Protein AF-A0ABD5XK08-F1 (afdb_monomer)

Sequence (118 aa):
MTTHPEVDWSAVFAALASSRRRAVLRRLRATAHGSLSVADLAADAADPAASTLEFDHVHLPKLVDAGLIVADDDGGTVTTTPVAEALPDPLLAPEEHGAPSPAAPTERAGGVADTDDD

Solvent-accessible surface area (backbone atoms only — not comparable to full-atom values): 7281 Å² total; per-residue (Å²): 135,84,78,71,80,75,77,54,61,67,46,37,52,62,37,48,72,33,68,69,48,18,48,52,55,48,52,30,72,71,31,97,79,36,51,45,38,43,63,67,75,13,62,85,45,99,49,37,71,64,39,36,54,41,37,68,71,60,45,46,52,44,32,42,76,33,50,32,34,47,65,46,98,84,60,50,39,38,30,66,28,75,60,44,69,69,51,61,65,82,71,43,50,76,85,73,88,75,69,76,73,78,73,71,82,77,78,78,76,86,80,88,84,82,84,88,89,139

Organism: NCBI:txid3031998

pLDDT: mean 81.67, std 17.62, range [37.09, 96.31]

Nearest PDB structures (foldseek):
  5cvv-assembly1_B  TM=6.962E-01  e=1.992E-01  Clarkia breweri
  6nei-assembly1_A  TM=4.918E-01  e=4.717E-01  Thalictrum flavum subsp. glaucum
  2voo-assembly2_B  TM=5.307E-01  e=1.117E+00  Homo sapiens
  2von-assembly1_A  TM=5.234E-01  e=1.344E+00  Homo sapiens
  7tve-assembly1_G  TM=5.092E-01  e=3.829E+00  Saccharomyces cerevisiae W303

Structure (mmCIF, N/CA/C/O backbone):
data_AF-A0ABD5XK08-F1
#
_entry.id   AF-A0ABD5XK08-F1
#
loop_
_atom_site.group_PDB
_atom_site.id
_atom_site.type_symbol
_atom_site.label_atom_id
_atom_site.label_alt_id
_atom_site.label_comp_id
_atom_site.label_asym_id
_atom_site.label_entity_id
_atom_site.label_seq_id
_atom_site.pdbx_PDB_ins_code
_atom_site.Cartn_x
_atom_site.Cartn_y
_atom_site.Cartn_z
_atom_site.occupancy
_atom_site.B_iso_or_equiv
_atom_site.auth_seq_id
_atom_site.auth_comp_id
_atom_site.auth_asym_id
_atom_site.auth_atom_id
_atom_site.pdbx_PDB_model_num
ATOM 1 N N . MET A 1 1 ? -24.924 4.077 19.271 1.00 37.09 1 MET A N 1
ATOM 2 C CA . MET A 1 1 ? -24.346 2.720 19.273 1.00 37.09 1 MET A CA 1
ATOM 3 C C . MET A 1 1 ? -23.377 2.674 18.108 1.00 37.09 1 MET A C 1
ATOM 5 O O . MET A 1 1 ? -23.800 2.470 16.981 1.00 37.09 1 MET A O 1
ATOM 9 N N . THR A 1 2 ? -22.125 3.059 18.346 1.00 42.66 2 THR A N 1
ATOM 10 C CA . THR A 1 2 ? -21.114 3.177 17.290 1.00 42.66 2 THR A CA 1
ATOM 11 C C . THR A 1 2 ? -20.598 1.772 17.014 1.00 42.66 2 THR A C 1
ATOM 13 O O . THR A 1 2 ? -19.813 1.235 17.789 1.00 42.66 2 THR A O 1
ATOM 16 N N . THR A 1 3 ? -21.112 1.124 15.973 1.00 45.03 3 THR A N 1
ATOM 17 C CA . THR A 1 3 ? -20.505 -0.094 15.436 1.00 45.03 3 THR A CA 1
ATOM 18 C C . THR A 1 3 ? -19.161 0.317 14.855 1.00 45.03 3 THR A C 1
ATOM 20 O O . THR A 1 3 ? -19.097 0.857 13.753 1.00 45.03 3 THR A O 1
ATOM 23 N N . HIS A 1 4 ? -18.095 0.160 15.636 1.00 51.22 4 HIS A N 1
ATOM 24 C CA . HIS A 1 4 ? -16.752 0.200 15.081 1.00 51.22 4 HIS A CA 1
ATOM 25 C C . HIS A 1 4 ? -16.687 -0.932 14.052 1.00 51.22 4 HIS A C 1
ATOM 27 O O . HIS A 1 4 ? -17.032 -2.057 14.420 1.00 51.22 4 HIS A O 1
ATOM 33 N N . PRO A 1 5 ? -16.347 -0.666 12.780 1.00 60.84 5 PRO A N 1
ATOM 34 C CA . PRO A 1 5 ? -16.092 -1.754 11.851 1.00 60.84 5 PRO A CA 1
ATOM 35 C C . PRO A 1 5 ? -14.985 -2.607 12.473 1.00 60.84 5 PRO A C 1
ATOM 37 O O . PRO A 1 5 ? -13.889 -2.105 12.734 1.00 60.84 5 PRO A O 1
ATOM 40 N N . GLU A 1 6 ? -15.297 -3.858 12.814 1.00 77.75 6 GLU A N 1
ATOM 41 C CA . GLU A 1 6 ? -14.269 -4.791 13.257 1.00 77.75 6 GLU A CA 1
ATOM 42 C C . GLU A 1 6 ? -13.285 -4.950 12.102 1.00 77.75 6 GLU A C 1
ATOM 44 O O . GLU A 1 6 ? -13.668 -5.266 10.976 1.00 77.75 6 GLU A O 1
ATOM 49 N N . VAL A 1 7 ? -12.017 -4.653 12.375 1.00 86.25 7 VAL A N 1
ATOM 50 C CA . VAL A 1 7 ? -10.939 -4.840 11.408 1.00 86.25 7 VAL A CA 1
ATOM 51 C C . VAL A 1 7 ? -10.885 -6.323 11.050 1.00 86.25 7 VAL A C 1
ATOM 53 O O . VAL A 1 7 ? -10.703 -7.166 11.931 1.00 86.25 7 VAL A O 1
ATOM 56 N N . ASP A 1 8 ? -11.012 -6.646 9.763 1.00 91.50 8 ASP A N 1
ATOM 57 C CA . ASP A 1 8 ? -10.799 -8.008 9.278 1.00 91.50 8 ASP A CA 1
ATOM 58 C C . ASP A 1 8 ? -9.297 -8.320 9.270 1.00 91.50 8 ASP A C 1
ATOM 60 O O . ASP A 1 8 ? -8.577 -8.117 8.288 1.00 91.50 8 ASP A O 1
ATOM 64 N N . TRP A 1 9 ? -8.809 -8.832 10.398 1.00 92.56 9 TRP A N 1
ATOM 65 C CA . TRP A 1 9 ? -7.408 -9.209 10.556 1.00 92.56 9 TRP A CA 1
ATOM 66 C C . TRP A 1 9 ? -6.966 -10.306 9.585 1.00 92.56 9 TRP A C 1
ATOM 68 O O . TRP A 1 9 ? -5.790 -10.348 9.226 1.00 92.56 9 TRP A O 1
ATOM 78 N N . SER A 1 10 ? -7.874 -11.166 9.115 1.00 93.94 10 SER A N 1
ATOM 79 C CA . SER A 1 10 ? -7.520 -12.197 8.133 1.00 93.94 10 SER A CA 1
ATOM 80 C C . SER A 1 10 ? -7.194 -11.560 6.785 1.00 93.94 10 SER A C 1
ATOM 82 O O . SER A 1 10 ? -6.176 -11.898 6.175 1.00 93.94 10 SER A O 1
ATOM 84 N N . ALA A 1 11 ? -8.000 -10.585 6.355 1.00 94.44 11 ALA A N 1
ATOM 85 C CA . ALA A 1 11 ? -7.718 -9.788 5.166 1.00 94.44 11 ALA A CA 1
ATOM 86 C C . ALA A 1 11 ? -6.416 -8.983 5.315 1.00 94.44 11 ALA A C 1
ATOM 88 O O . ALA A 1 11 ? -5.592 -8.977 4.397 1.00 94.44 11 ALA A O 1
ATOM 89 N N . VAL A 1 12 ? -6.177 -8.379 6.487 1.00 95.94 12 VAL A N 1
ATOM 90 C CA . VAL A 1 12 ? -4.927 -7.657 6.787 1.00 95.94 12 VAL A CA 1
ATOM 91 C C . VAL A 1 12 ? -3.712 -8.577 6.660 1.00 95.94 12 VAL A C 1
ATOM 93 O O . VAL A 1 12 ? -2.788 -8.264 5.910 1.00 95.94 12 VAL A O 1
ATOM 96 N N . PHE A 1 13 ? -3.696 -9.736 7.323 1.00 95.12 13 PHE A N 1
ATOM 97 C CA . PHE A 1 13 ? -2.558 -10.656 7.234 1.00 95.12 13 PHE A CA 1
ATOM 98 C C . PHE A 1 13 ? -2.362 -11.211 5.816 1.00 95.12 13 PHE A C 1
ATOM 100 O O . PHE A 1 13 ? -1.227 -11.292 5.343 1.00 95.12 13 PHE A O 1
ATOM 107 N N . ALA A 1 14 ? -3.443 -11.516 5.090 1.00 95.25 14 ALA A N 1
ATOM 108 C CA . ALA A 1 14 ? -3.360 -11.924 3.686 1.00 95.25 14 ALA A CA 1
ATOM 109 C C . ALA A 1 14 ? -2.770 -10.817 2.790 1.00 95.25 14 ALA A C 1
ATOM 111 O O . ALA A 1 14 ? -1.980 -11.086 1.874 1.00 95.25 14 ALA A O 1
ATOM 112 N N . ALA A 1 15 ? -3.104 -9.553 3.060 1.00 96.31 15 ALA A N 1
ATOM 113 C CA . ALA A 1 15 ? -2.505 -8.419 2.375 1.00 96.31 15 ALA A CA 1
ATOM 114 C C . ALA A 1 15 ? -1.002 -8.308 2.693 1.00 96.31 15 ALA A C 1
ATOM 116 O O . ALA A 1 15 ? -0.188 -8.230 1.766 1.00 96.31 15 ALA A O 1
ATOM 117 N N . LEU A 1 16 ? -0.617 -8.394 3.968 1.00 95.94 16 LEU A N 1
ATOM 118 C CA . LEU A 1 16 ? 0.774 -8.274 4.424 1.00 95.94 16 LEU A CA 1
ATOM 119 C C . LEU A 1 16 ? 1.683 -9.433 3.980 1.00 95.94 16 LEU A C 1
ATOM 121 O O . LEU A 1 16 ? 2.888 -9.237 3.826 1.00 95.94 16 LEU A O 1
ATOM 125 N N . ALA A 1 17 ? 1.125 -10.604 3.666 1.00 95.12 17 ALA A N 1
ATOM 126 C CA . ALA A 1 17 ? 1.884 -11.737 3.131 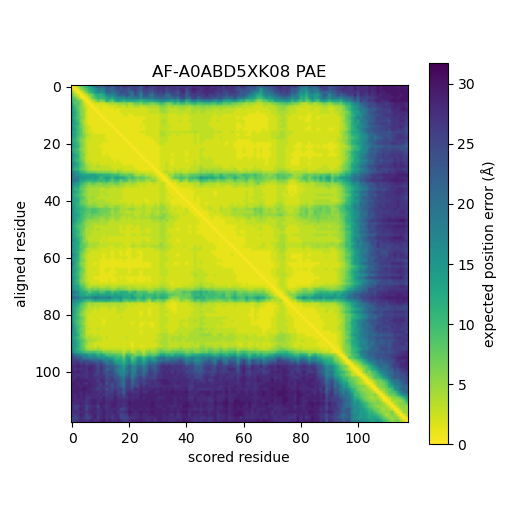1.00 95.12 17 ALA A CA 1
ATOM 127 C C . ALA A 1 17 ? 2.599 -11.438 1.792 1.00 95.12 17 ALA A C 1
ATOM 129 O O . ALA A 1 17 ? 3.526 -12.147 1.409 1.00 95.12 17 ALA A O 1
ATOM 130 N N . SER A 1 18 ? 2.213 -10.379 1.067 1.00 95.25 18 SER A N 1
ATOM 131 C CA . SER A 1 18 ? 2.930 -9.940 -0.136 1.00 95.25 18 SER A CA 1
ATOM 132 C C . SER A 1 18 ? 3.985 -8.890 0.196 1.00 95.25 18 SER A C 1
ATOM 134 O O . SER A 1 18 ? 3.671 -7.782 0.634 1.00 95.25 18 SER A O 1
ATOM 136 N N . SER A 1 19 ? 5.244 -9.191 -0.125 1.00 92.88 19 SER A N 1
ATOM 137 C CA . SER A 1 19 ? 6.361 -8.245 0.004 1.00 92.88 19 SER A CA 1
ATOM 138 C C . SER A 1 19 ? 6.146 -6.965 -0.808 1.00 92.88 19 SER A C 1
ATOM 140 O O . SER A 1 19 ? 6.517 -5.882 -0.359 1.00 92.88 19 SER A O 1
ATOM 142 N N . ARG A 1 20 ? 5.488 -7.062 -1.973 1.00 93.19 20 ARG A N 1
ATOM 143 C CA . ARG A 1 20 ? 5.161 -5.904 -2.820 1.00 93.19 20 ARG A CA 1
ATOM 144 C C . ARG A 1 20 ? 4.130 -4.993 -2.152 1.00 93.19 20 ARG A C 1
ATOM 146 O O . ARG A 1 20 ? 4.330 -3.785 -2.117 1.00 93.19 20 ARG A O 1
ATOM 153 N N . ARG A 1 21 ? 3.095 -5.557 -1.516 1.00 95.75 21 ARG A N 1
ATOM 154 C CA . ARG A 1 21 ? 2.102 -4.782 -0.746 1.00 95.75 21 ARG A CA 1
ATOM 155 C C . ARG A 1 21 ? 2.697 -4.150 0.518 1.00 95.75 21 ARG A C 1
ATOM 157 O O . ARG A 1 21 ? 2.437 -2.980 0.784 1.00 95.75 21 ARG A O 1
ATOM 164 N N . ARG A 1 22 ? 3.568 -4.859 1.247 1.00 96.06 22 ARG A N 1
ATOM 165 C CA . ARG A 1 22 ? 4.333 -4.265 2.363 1.00 96.06 22 ARG A CA 1
ATOM 166 C C . ARG A 1 22 ? 5.226 -3.113 1.910 1.00 96.06 22 ARG A C 1
ATOM 168 O O . ARG A 1 22 ? 5.308 -2.101 2.598 1.00 96.06 22 ARG A O 1
ATOM 175 N N . ALA A 1 23 ? 5.878 -3.237 0.751 1.00 93.19 23 ALA A N 1
ATOM 176 C CA . ALA A 1 23 ? 6.701 -2.166 0.194 1.00 93.19 23 ALA A CA 1
ATOM 177 C C . ALA A 1 23 ? 5.883 -0.900 -0.116 1.00 93.19 23 ALA A C 1
ATOM 179 O O . ALA A 1 23 ? 6.340 0.193 0.211 1.00 93.19 23 ALA A O 1
ATOM 180 N N . VAL A 1 24 ? 4.667 -1.046 -0.656 1.00 93.81 24 VAL A N 1
ATOM 181 C CA . VAL A 1 24 ? 3.735 0.080 -0.859 1.00 93.81 24 VAL A CA 1
ATOM 182 C C . VAL A 1 24 ? 3.411 0.770 0.467 1.00 93.81 24 VAL A C 1
ATOM 184 O O . VAL A 1 24 ? 3.595 1.979 0.580 1.00 93.81 24 VAL A O 1
ATOM 187 N N . LEU A 1 25 ? 3.007 0.010 1.493 1.00 94.94 25 LEU A N 1
ATOM 188 C CA . LEU A 1 25 ? 2.673 0.567 2.810 1.00 94.94 25 LEU A CA 1
ATOM 189 C C . LEU A 1 25 ? 3.862 1.289 3.458 1.00 94.94 25 LEU A C 1
ATOM 191 O O . LEU A 1 25 ? 3.693 2.380 3.995 1.00 94.94 25 LEU A O 1
ATOM 195 N N . ARG A 1 26 ? 5.079 0.732 3.359 1.00 93.62 26 ARG A N 1
ATOM 196 C CA . ARG A 1 26 ? 6.297 1.414 3.830 1.00 93.62 26 ARG A CA 1
ATOM 197 C C . ARG A 1 26 ? 6.523 2.737 3.115 1.00 93.62 26 ARG A C 1
ATOM 199 O O . ARG A 1 26 ? 6.844 3.726 3.764 1.00 93.62 26 ARG A O 1
ATOM 206 N N . ARG A 1 27 ? 6.383 2.755 1.787 1.00 93.25 27 ARG A N 1
ATOM 207 C CA . ARG A 1 27 ? 6.617 3.961 0.986 1.00 93.25 27 ARG A CA 1
ATOM 208 C C . ARG A 1 27 ? 5.594 5.048 1.315 1.00 93.25 27 ARG A C 1
ATOM 210 O O . ARG A 1 27 ? 5.981 6.201 1.472 1.00 93.25 27 ARG A O 1
ATOM 217 N N . LEU A 1 28 ? 4.327 4.677 1.496 1.00 93.62 28 LEU A N 1
ATOM 218 C CA . LEU A 1 28 ? 3.278 5.604 1.923 1.00 93.62 28 LEU A CA 1
ATOM 219 C C . LEU A 1 28 ? 3.553 6.185 3.315 1.00 93.62 28 LEU A C 1
ATOM 221 O O . LEU A 1 28 ? 3.555 7.403 3.458 1.00 93.62 28 LEU A O 1
ATOM 225 N N . ARG A 1 29 ? 3.892 5.346 4.307 1.00 91.94 29 ARG A N 1
ATOM 226 C CA . ARG A 1 29 ? 4.229 5.801 5.674 1.00 91.94 29 ARG A CA 1
ATOM 227 C C . ARG A 1 29 ? 5.484 6.675 5.727 1.00 91.94 29 ARG A C 1
ATOM 229 O O . ARG A 1 29 ? 5.582 7.570 6.558 1.00 91.94 29 ARG A O 1
ATOM 236 N N . ALA A 1 30 ? 6.448 6.428 4.842 1.00 90.31 30 ALA A N 1
ATOM 237 C CA . ALA A 1 30 ? 7.656 7.244 4.727 1.00 90.31 30 ALA A CA 1
ATOM 238 C C . ALA A 1 30 ? 7.418 8.581 4.001 1.00 90.31 30 ALA A C 1
ATOM 240 O O . ALA A 1 30 ? 8.284 9.457 4.026 1.00 90.31 30 ALA A O 1
ATOM 241 N N . THR A 1 31 ? 6.272 8.750 3.338 1.00 89.62 31 THR A N 1
ATOM 242 C CA . THR A 1 31 ? 5.956 9.966 2.592 1.00 89.62 31 THR A CA 1
ATOM 243 C C . THR A 1 31 ? 5.376 11.017 3.531 1.00 89.62 31 THR A C 1
ATOM 245 O O . THR A 1 31 ? 4.373 10.782 4.196 1.00 89.62 31 THR A O 1
ATOM 248 N N . ALA A 1 32 ? 5.966 12.216 3.547 1.00 75.81 32 ALA A N 1
ATOM 249 C CA . ALA A 1 32 ? 5.598 13.292 4.477 1.00 75.81 32 ALA A CA 1
ATOM 250 C C . ALA A 1 32 ? 4.117 13.725 4.406 1.00 75.81 32 ALA A C 1
ATOM 252 O O . ALA A 1 32 ? 3.586 14.262 5.375 1.00 75.81 32 ALA A O 1
ATOM 253 N N . HIS A 1 33 ? 3.455 13.494 3.270 1.00 76.38 33 HIS A N 1
ATOM 254 C CA . HIS A 1 33 ? 2.045 13.826 3.040 1.00 76.38 33 HIS A CA 1
ATOM 255 C C . HIS A 1 33 ? 1.097 12.621 3.160 1.00 76.38 33 HIS A C 1
ATOM 257 O O . HIS A 1 33 ? -0.095 12.771 2.906 1.00 76.38 33 HIS A O 1
ATOM 263 N N . GLY A 1 34 ? 1.613 11.430 3.492 1.00 77.38 34 GLY A N 1
ATOM 264 C CA . GLY A 1 34 ? 0.829 10.196 3.645 1.00 77.38 34 GLY A CA 1
ATOM 265 C C . GLY A 1 34 ? 0.150 9.684 2.369 1.00 77.38 34 GLY A C 1
ATOM 266 O O . GLY A 1 34 ? -0.625 8.735 2.440 1.00 77.38 34 GLY A O 1
ATOM 267 N N . SER A 1 35 ? 0.425 10.294 1.213 1.00 89.81 35 SER A N 1
ATOM 268 C CA . SER A 1 35 ? -0.203 9.984 -0.072 1.00 89.81 35 SER A CA 1
ATOM 269 C C . SER A 1 35 ? 0.823 9.917 -1.202 1.00 89.81 35 SER A C 1
ATOM 271 O O . SER A 1 35 ? 1.818 10.643 -1.187 1.00 89.81 35 SER A O 1
ATOM 273 N N . LEU A 1 36 ? 0.594 9.028 -2.168 1.00 93.00 36 LEU A N 1
ATOM 274 C CA . LEU A 1 36 ? 1.431 8.848 -3.360 1.00 93.00 36 LEU A CA 1
ATOM 275 C C . LEU A 1 36 ? 0.562 8.565 -4.576 1.00 93.00 36 LEU A C 1
ATOM 277 O O . LEU A 1 36 ? -0.488 7.934 -4.444 1.00 93.00 36 LEU A O 1
ATOM 281 N N . SER A 1 37 ? 1.029 8.963 -5.759 1.00 93.12 37 SER A N 1
ATOM 282 C CA . SER A 1 37 ? 0.377 8.530 -6.989 1.00 93.12 37 SER A CA 1
ATOM 283 C C . SER A 1 37 ? 0.741 7.084 -7.341 1.00 93.12 37 SER A C 1
ATOM 285 O O . SER A 1 37 ? 1.812 6.588 -6.974 1.00 93.12 37 SER A O 1
ATOM 287 N N . VAL A 1 38 ? -0.115 6.394 -8.096 1.00 91.44 38 VAL A N 1
ATOM 288 C CA . VAL A 1 38 ? 0.209 5.048 -8.609 1.00 91.44 38 VAL A CA 1
ATOM 289 C C . VAL A 1 38 ? 1.428 5.085 -9.534 1.00 91.44 38 VAL A C 1
ATOM 291 O O . VAL A 1 38 ? 2.255 4.171 -9.518 1.00 91.44 38 VAL A O 1
ATOM 294 N N . ALA A 1 39 ? 1.594 6.173 -10.289 1.00 90.69 39 ALA A N 1
ATOM 295 C CA . ALA A 1 39 ? 2.786 6.400 -11.097 1.00 90.69 39 ALA A CA 1
ATOM 296 C C . ALA A 1 39 ? 4.054 6.469 -10.229 1.00 90.69 39 ALA A C 1
ATOM 298 O O . ALA A 1 39 ? 5.053 5.834 -10.565 1.00 90.69 39 ALA A O 1
ATOM 299 N N . ASP A 1 40 ? 4.004 7.148 -9.078 1.00 91.56 40 ASP A N 1
ATOM 300 C CA . ASP A 1 40 ? 5.133 7.198 -8.140 1.00 91.56 40 ASP A CA 1
ATOM 301 C C . ASP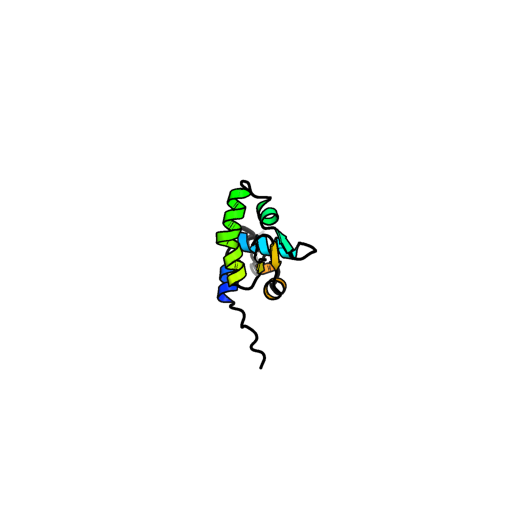 A 1 40 ? 5.445 5.819 -7.554 1.00 91.56 40 ASP A C 1
ATOM 303 O O . ASP A 1 40 ? 6.613 5.466 -7.396 1.00 91.56 40 ASP A O 1
ATOM 307 N N . LEU A 1 41 ? 4.424 5.006 -7.259 1.00 90.81 41 LEU A N 1
ATOM 308 C CA . LEU A 1 41 ? 4.621 3.627 -6.799 1.00 90.81 41 LEU A CA 1
ATOM 309 C C . LEU A 1 41 ? 5.311 2.752 -7.857 1.00 90.81 41 LEU A C 1
ATOM 311 O O . LEU A 1 41 ? 6.103 1.876 -7.501 1.00 90.81 41 LEU A O 1
ATOM 315 N N . ALA A 1 42 ? 5.020 2.991 -9.136 1.00 91.75 42 ALA A N 1
ATOM 316 C CA . AL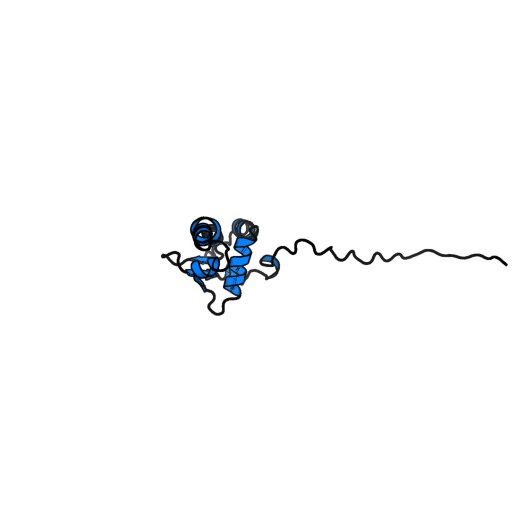A A 1 42 ? 5.575 2.260 -10.272 1.00 91.75 42 ALA A CA 1
ATOM 317 C C . ALA A 1 42 ? 6.924 2.800 -10.775 1.00 91.75 42 ALA A C 1
ATOM 319 O O . ALA A 1 42 ? 7.601 2.101 -11.528 1.00 91.75 42 ALA A O 1
ATOM 320 N N . ALA A 1 43 ? 7.333 4.002 -10.359 1.00 88.81 43 ALA A N 1
ATOM 321 C CA . ALA A 1 43 ? 8.463 4.730 -10.941 1.00 88.81 43 ALA A CA 1
ATOM 322 C C . ALA A 1 43 ? 9.804 3.975 -10.895 1.00 88.81 43 ALA A C 1
ATOM 324 O O . ALA A 1 43 ? 10.611 4.108 -11.811 1.00 88.81 43 ALA A O 1
ATOM 325 N N . ASP A 1 44 ? 10.030 3.163 -9.860 1.00 83.25 44 ASP A N 1
ATOM 326 C CA . ASP A 1 44 ? 11.287 2.420 -9.676 1.00 83.25 44 ASP A CA 1
ATOM 327 C C . ASP A 1 44 ? 11.273 1.027 -10.330 1.00 83.25 44 ASP A C 1
ATOM 329 O O . ASP A 1 44 ? 12.218 0.247 -10.183 1.00 83.25 44 ASP A O 1
ATOM 333 N N . ALA A 1 45 ? 10.190 0.668 -11.022 1.00 87.88 45 ALA A N 1
ATOM 334 C CA . ALA A 1 45 ? 10.096 -0.606 -11.714 1.00 87.88 45 ALA A CA 1
ATOM 335 C C . ALA A 1 45 ? 10.835 -0.583 -13.058 1.00 87.88 45 ALA A C 1
ATOM 337 O O . ALA A 1 45 ? 10.888 0.432 -13.747 1.00 87.88 45 ALA A O 1
ATOM 338 N N . ALA A 1 46 ? 11.344 -1.747 -13.473 1.00 91.19 46 ALA A N 1
ATOM 339 C CA . ALA A 1 46 ? 11.976 -1.909 -14.784 1.00 91.19 46 ALA A CA 1
ATOM 340 C C . ALA A 1 46 ? 11.012 -1.605 -15.949 1.00 91.19 46 ALA A C 1
ATOM 342 O O . ALA A 1 46 ? 11.439 -1.103 -16.984 1.00 91.19 46 ALA A O 1
ATOM 343 N N . ASP A 1 47 ? 9.722 -1.894 -15.755 1.00 93.06 47 ASP A N 1
ATOM 344 C CA . ASP A 1 47 ? 8.628 -1.500 -16.641 1.00 93.06 47 ASP A CA 1
ATOM 345 C C . ASP A 1 47 ? 7.553 -0.770 -15.814 1.00 93.06 47 ASP A C 1
ATOM 347 O O . ASP A 1 47 ? 6.743 -1.418 -15.130 1.00 93.06 47 ASP A O 1
ATOM 351 N N . PRO A 1 48 ? 7.559 0.577 -15.830 1.00 91.69 48 PRO A N 1
ATOM 352 C CA . PRO A 1 48 ? 6.585 1.376 -15.098 1.00 91.69 48 PRO A CA 1
ATOM 353 C C . PRO A 1 48 ? 5.148 1.143 -15.571 1.00 91.69 48 PRO A C 1
ATOM 355 O O . PRO A 1 48 ? 4.251 1.071 -14.739 1.00 91.69 48 PRO A O 1
ATOM 358 N N . ALA A 1 49 ? 4.914 0.961 -16.875 1.00 90.88 49 ALA A N 1
ATOM 359 C CA . ALA A 1 49 ? 3.563 0.810 -17.416 1.00 90.88 49 ALA A CA 1
ATOM 360 C C . ALA A 1 49 ? 2.934 -0.524 -16.992 1.00 90.88 49 ALA A C 1
ATOM 362 O O . ALA A 1 49 ? 1.789 -0.556 -16.536 1.00 90.88 49 ALA A O 1
ATOM 363 N N . ALA A 1 50 ? 3.697 -1.618 -17.079 1.00 91.88 50 ALA A N 1
ATOM 364 C CA . ALA A 1 50 ? 3.252 -2.908 -16.561 1.00 91.88 50 ALA A CA 1
ATOM 365 C C . ALA A 1 50 ? 3.031 -2.859 -15.039 1.00 91.88 50 ALA A C 1
ATOM 367 O O . ALA A 1 50 ? 2.037 -3.384 -14.541 1.00 91.88 50 ALA A O 1
ATOM 368 N N . SER A 1 51 ? 3.914 -2.178 -14.299 1.00 93.06 51 SER A N 1
ATOM 369 C CA . SER A 1 51 ? 3.772 -2.043 -12.844 1.00 93.06 51 SER A CA 1
ATOM 370 C C . SER A 1 51 ? 2.560 -1.215 -12.427 1.00 93.06 51 SER A C 1
ATOM 372 O O . SER A 1 51 ? 1.920 -1.568 -11.441 1.00 93.06 51 SER A O 1
ATOM 374 N N . THR A 1 52 ? 2.205 -0.160 -13.162 1.00 92.19 52 THR A N 1
ATOM 375 C CA . THR A 1 52 ? 0.966 0.595 -12.925 1.00 92.19 52 THR A CA 1
ATOM 376 C C . THR A 1 52 ? -0.255 -0.319 -13.032 1.00 92.19 52 THR A C 1
ATOM 378 O O . THR A 1 52 ? -1.045 -0.377 -12.096 1.00 92.19 52 THR A O 1
ATOM 381 N N . LEU A 1 53 ? -0.352 -1.127 -14.096 1.00 92.38 53 LEU A N 1
ATOM 382 C CA . LEU A 1 53 ? -1.456 -2.083 -14.265 1.00 92.38 53 LEU A CA 1
ATOM 383 C C . LEU A 1 53 ? -1.514 -3.126 -13.138 1.00 92.38 53 LEU A C 1
ATOM 385 O O . LEU A 1 53 ? -2.595 -3.489 -12.674 1.00 92.38 53 LEU A O 1
ATOM 389 N N . GLU A 1 54 ? -0.361 -3.615 -12.672 1.00 93.12 54 GLU A N 1
ATOM 390 C CA . GLU A 1 54 ? -0.303 -4.513 -11.514 1.00 93.12 54 GLU A CA 1
ATOM 391 C C . GLU A 1 54 ? -0.783 -3.835 -10.227 1.00 93.12 54 GLU A C 1
ATOM 393 O O . GLU A 1 54 ? -1.473 -4.460 -9.415 1.00 93.12 54 GLU A O 1
ATOM 398 N N . PHE A 1 55 ? -0.420 -2.571 -10.000 1.00 93.19 55 PHE A N 1
ATOM 399 C CA . PHE A 1 55 ? -0.907 -1.839 -8.837 1.00 93.19 55 PHE A CA 1
ATOM 400 C C . PHE A 1 55 ? -2.422 -1.677 -8.894 1.00 93.19 55 PHE A C 1
ATOM 402 O O . PHE A 1 55 ? -3.087 -2.093 -7.940 1.00 93.19 55 PHE A O 1
ATOM 409 N N . ASP A 1 56 ? -2.954 -1.207 -10.018 1.00 90.75 56 ASP A N 1
ATOM 410 C CA . ASP A 1 56 ? -4.383 -0.940 -10.198 1.00 90.75 56 ASP A CA 1
ATOM 411 C C . ASP A 1 56 ? -5.242 -2.197 -10.064 1.00 90.75 56 ASP A C 1
ATOM 413 O O . ASP A 1 56 ? -6.316 -2.165 -9.465 1.00 90.75 56 ASP A O 1
ATOM 417 N N . HIS A 1 57 ? -4.776 -3.332 -10.591 1.00 91.12 57 HIS A N 1
ATOM 418 C CA . HIS A 1 57 ? -5.609 -4.531 -10.687 1.00 91.12 57 HIS A CA 1
ATOM 419 C C . HIS A 1 57 ? -5.275 -5.630 -9.677 1.00 91.12 57 HIS A C 1
ATOM 421 O O . HIS A 1 57 ? -6.125 -6.479 -9.406 1.00 91.12 57 HIS A O 1
ATOM 427 N N . VAL A 1 58 ? -4.067 -5.651 -9.107 1.00 93.94 58 VAL A N 1
ATOM 428 C CA . VAL A 1 58 ? -3.602 -6.772 -8.269 1.00 93.94 58 VAL A CA 1
ATOM 429 C C . VAL A 1 58 ? -3.312 -6.338 -6.839 1.00 93.94 58 VAL A C 1
ATOM 431 O O . VAL A 1 58 ? -3.743 -6.995 -5.886 1.00 93.94 58 VAL A O 1
ATOM 434 N N . HIS A 1 59 ? -2.547 -5.263 -6.659 1.00 94.88 59 HIS A N 1
ATOM 435 C CA . HIS A 1 59 ? -2.015 -4.920 -5.341 1.00 94.88 59 HIS A CA 1
ATOM 436 C C . HIS A 1 59 ? -2.902 -3.956 -4.559 1.00 94.88 59 HIS A C 1
ATOM 438 O O . HIS A 1 59 ? -3.221 -4.259 -3.407 1.00 94.88 59 HIS A O 1
ATOM 444 N N . LEU A 1 60 ? -3.299 -2.832 -5.158 1.00 94.94 60 LEU A N 1
ATOM 445 C CA . LEU A 1 60 ? -4.081 -1.799 -4.480 1.00 94.94 60 LEU A CA 1
ATOM 446 C C . LEU A 1 60 ? -5.485 -2.282 -4.100 1.00 94.94 60 LEU A C 1
ATOM 448 O O . LEU A 1 60 ? -5.840 -2.092 -2.936 1.00 94.94 60 LEU A O 1
ATOM 452 N N . PRO A 1 61 ? -6.233 -3.018 -4.953 1.00 94.88 61 PRO A N 1
ATOM 453 C CA . PRO A 1 61 ? -7.540 -3.545 -4.560 1.00 94.88 61 PRO A CA 1
ATOM 454 C C . PRO A 1 61 ? -7.471 -4.404 -3.296 1.00 94.88 61 PRO A C 1
ATOM 456 O O . PRO A 1 61 ? -8.302 -4.278 -2.410 1.00 94.88 61 PRO A O 1
ATOM 459 N N . LYS A 1 62 ? -6.416 -5.214 -3.137 1.00 95.69 62 LYS A N 1
ATOM 460 C CA . LYS A 1 62 ? -6.237 -6.050 -1.939 1.00 95.69 62 LYS A CA 1
ATOM 461 C C . LYS A 1 62 ? -5.886 -5.265 -0.681 1.00 95.69 62 LYS A C 1
ATOM 463 O O . LYS A 1 62 ? -6.177 -5.729 0.416 1.00 95.69 62 LYS A O 1
ATOM 468 N N . LEU A 1 63 ? -5.247 -4.111 -0.825 1.00 96.00 63 LEU A N 1
ATOM 469 C CA . LEU A 1 63 ? -4.984 -3.212 0.295 1.00 96.00 63 LEU A CA 1
ATOM 470 C C . LEU A 1 63 ? -6.239 -2.417 0.683 1.00 96.00 63 LEU A C 1
ATOM 472 O O . LEU A 1 63 ? -6.452 -2.190 1.873 1.00 96.00 63 LEU A O 1
ATOM 476 N N . VAL A 1 64 ? -7.072 -2.049 -0.296 1.00 95.12 64 VAL A N 1
ATOM 477 C CA . VAL A 1 64 ? -8.386 -1.424 -0.078 1.00 95.12 64 VAL A CA 1
ATOM 478 C C . VAL A 1 64 ? -9.347 -2.407 0.591 1.00 95.12 64 VAL A C 1
ATOM 480 O O . VAL A 1 64 ? -9.925 -2.068 1.619 1.00 95.12 64 VAL A O 1
ATOM 483 N N . ASP A 1 65 ? -9.448 -3.642 0.084 1.00 93.94 65 ASP A N 1
ATOM 484 C CA . ASP A 1 65 ? -10.268 -4.721 0.662 1.00 93.94 65 ASP A CA 1
ATOM 485 C C . ASP A 1 65 ? -9.920 -4.964 2.143 1.00 93.94 65 ASP A C 1
ATOM 487 O O . ASP A 1 65 ? -10.795 -5.212 2.968 1.00 93.94 65 ASP A O 1
ATOM 491 N N . ALA A 1 66 ? -8.630 -4.877 2.488 1.00 95.50 66 ALA A N 1
ATOM 492 C CA . ALA A 1 66 ? -8.134 -5.035 3.855 1.00 95.50 66 ALA A CA 1
ATOM 493 C C . ALA A 1 6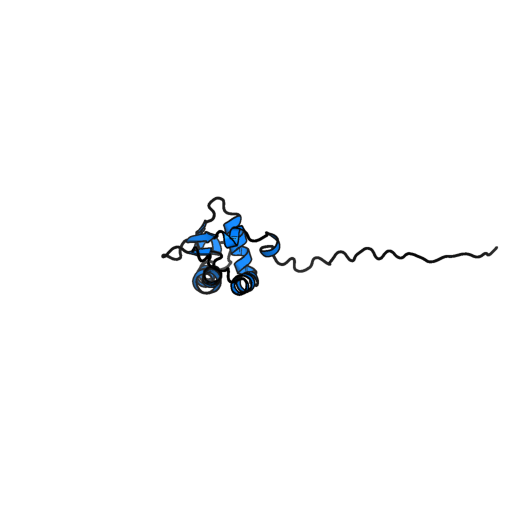6 ? -8.272 -3.766 4.721 1.00 95.50 66 ALA A C 1
ATOM 495 O O . ALA A 1 66 ? -7.881 -3.774 5.888 1.00 95.50 66 ALA A O 1
ATOM 496 N N . GLY A 1 67 ? -8.769 -2.660 4.160 1.00 95.25 67 GLY A N 1
ATOM 497 C CA . GLY A 1 67 ? -8.915 -1.382 4.854 1.00 95.25 67 GLY A CA 1
ATOM 498 C C . GLY A 1 67 ? -7.589 -0.724 5.240 1.00 95.25 67 GLY A C 1
ATOM 499 O O . GLY A 1 67 ? -7.558 0.058 6.188 1.00 95.25 67 GLY A O 1
ATOM 500 N N . LEU A 1 68 ? -6.487 -1.043 4.553 1.00 95.38 68 LEU A N 1
ATOM 501 C CA . LEU A 1 68 ? -5.146 -0.514 4.842 1.00 95.38 68 LEU A CA 1
ATOM 502 C C . LEU A 1 68 ? -4.838 0.773 4.068 1.00 95.38 68 LEU A C 1
ATOM 504 O O . LEU A 1 68 ? -4.054 1.603 4.526 1.00 95.38 68 LEU A O 1
ATOM 508 N N . ILE A 1 69 ? -5.463 0.958 2.907 1.00 95.50 69 ILE A N 1
ATOM 509 C CA . ILE A 1 69 ? -5.356 2.189 2.121 1.00 95.50 69 ILE A CA 1
ATOM 510 C C . ILE A 1 69 ? -6.734 2.643 1.647 1.00 95.50 69 ILE A C 1
ATOM 512 O O . 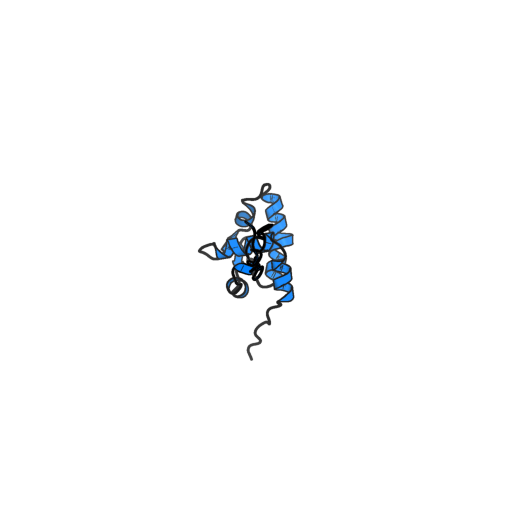ILE A 1 69 ? -7.680 1.857 1.607 1.00 95.50 69 ILE A O 1
ATOM 516 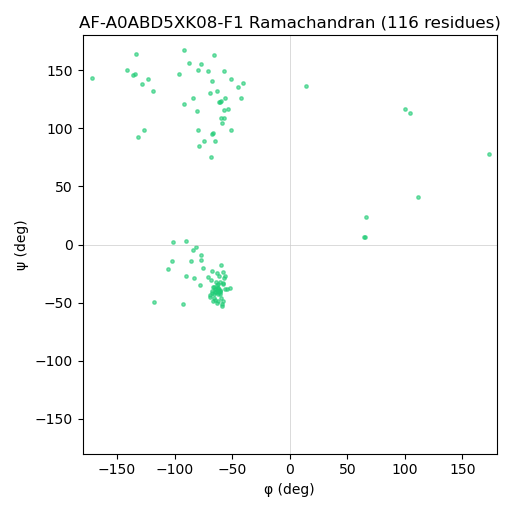N N . VAL A 1 70 ? -6.807 3.898 1.225 1.00 94.38 70 VAL A N 1
ATOM 517 C CA . VAL A 1 70 ? -7.886 4.441 0.399 1.00 94.38 70 VAL A CA 1
ATOM 518 C C . VAL A 1 70 ? -7.262 4.929 -0.903 1.00 94.38 70 VAL A C 1
ATOM 520 O O . VAL A 1 70 ? -6.234 5.608 -0.871 1.00 94.38 70 VAL A O 1
ATOM 523 N N . ALA A 1 71 ? -7.864 4.556 -2.028 1.00 91.38 71 ALA A N 1
ATOM 524 C CA . ALA A 1 71 ? -7.574 5.139 -3.333 1.00 91.38 71 ALA A CA 1
ATOM 525 C C . ALA A 1 71 ? -8.611 6.231 -3.630 1.00 91.38 71 ALA A C 1
ATOM 527 O O . ALA A 1 71 ? -9.758 6.108 -3.192 1.00 91.38 71 ALA A O 1
ATOM 528 N N . ASP A 1 72 ? -8.214 7.293 -4.329 1.00 88.50 72 ASP A N 1
ATOM 529 C CA . ASP A 1 72 ? -9.173 8.255 -4.878 1.00 88.50 72 ASP A CA 1
ATOM 530 C C . ASP A 1 72 ? -10.059 7.608 -5.964 1.00 88.50 72 ASP A C 1
ATOM 532 O O . ASP A 1 72 ? -9.764 6.524 -6.471 1.00 88.50 72 ASP A O 1
ATOM 536 N N . ASP A 1 73 ? -11.180 8.257 -6.295 1.00 76.12 73 ASP A N 1
ATOM 537 C CA . ASP A 1 73 ? -12.159 7.732 -7.261 1.00 76.12 73 ASP A CA 1
ATOM 538 C C . ASP A 1 73 ? -11.576 7.586 -8.679 1.00 76.12 73 ASP A C 1
ATOM 540 O O . ASP A 1 73 ? -12.035 6.752 -9.461 1.00 76.12 73 ASP A O 1
ATOM 544 N N . ASP A 1 74 ? -10.542 8.372 -8.991 1.00 76.19 74 ASP A N 1
ATOM 545 C CA . ASP A 1 74 ? -9.809 8.315 -10.255 1.00 76.19 74 ASP A CA 1
ATOM 546 C C . ASP A 1 74 ? -8.705 7.232 -10.250 1.00 76.19 74 ASP A C 1
ATOM 548 O O . ASP A 1 74 ? -8.055 7.007 -11.272 1.00 76.19 74 ASP A O 1
ATOM 552 N N . GLY A 1 75 ? -8.484 6.558 -9.113 1.00 66.56 75 GLY A N 1
ATOM 553 C CA . GLY A 1 75 ? -7.449 5.543 -8.900 1.00 66.56 75 GLY A CA 1
ATOM 554 C C . GLY A 1 75 ? -6.012 6.071 -8.972 1.00 66.56 75 GLY A C 1
ATOM 555 O O . GLY A 1 75 ? -5.071 5.285 -8.939 1.00 66.56 75 GLY A O 1
ATOM 556 N N . GLY A 1 76 ? -5.822 7.384 -9.084 1.00 83.44 76 GLY A N 1
ATOM 557 C CA . GLY A 1 76 ? -4.540 8.029 -9.331 1.00 83.44 76 GLY A CA 1
ATOM 558 C C . GLY A 1 76 ? -3.702 8.228 -8.075 1.00 83.44 76 GLY A C 1
ATOM 559 O O . GLY A 1 76 ? -2.473 8.204 -8.171 1.00 83.44 76 GLY A O 1
ATOM 560 N N . THR A 1 77 ? -4.340 8.379 -6.912 1.00 91.94 77 THR A N 1
ATOM 561 C CA . THR A 1 77 ? -3.679 8.664 -5.631 1.00 91.94 77 THR A CA 1
ATOM 562 C C . THR A 1 77 ? -4.118 7.685 -4.557 1.00 91.94 77 THR A C 1
ATOM 564 O O . THR A 1 77 ? -5.300 7.387 -4.403 1.00 91.94 77 THR A O 1
ATOM 567 N N . VAL A 1 78 ? -3.165 7.225 -3.751 1.00 94.62 78 VAL A N 1
ATOM 568 C CA . VAL A 1 78 ? -3.409 6.319 -2.627 1.00 94.62 78 VAL A CA 1
ATOM 569 C C . VAL A 1 78 ? -2.892 6.903 -1.319 1.00 94.62 78 VAL A C 1
ATOM 571 O O . VAL A 1 78 ? -1.840 7.535 -1.294 1.00 94.62 78 VAL A O 1
ATOM 574 N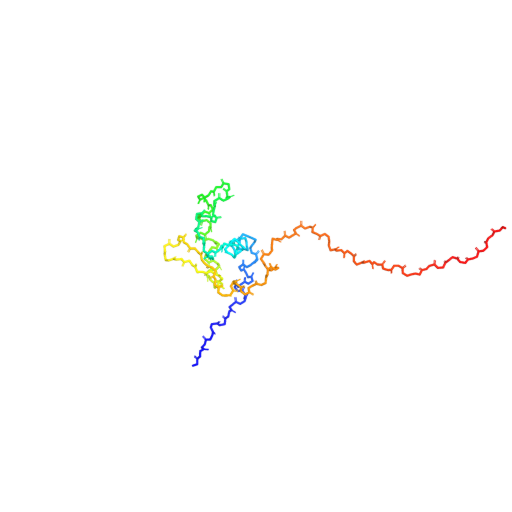 N . THR A 1 79 ? -3.630 6.680 -0.231 1.00 95.25 79 THR A N 1
ATOM 575 C CA . THR A 1 79 ? -3.336 7.189 1.123 1.00 95.25 79 THR A CA 1
ATOM 576 C C . THR A 1 79 ? -3.507 6.075 2.157 1.00 95.25 79 THR A C 1
ATOM 578 O O . THR A 1 79 ? -4.369 5.211 1.992 1.00 95.25 79 THR A O 1
ATOM 581 N N . THR A 1 80 ? -2.715 6.069 3.231 1.00 95.12 80 THR A N 1
ATOM 582 C CA . THR A 1 80 ? -2.876 5.112 4.341 1.00 95.12 80 THR A CA 1
ATOM 583 C C . THR A 1 80 ? -4.118 5.392 5.187 1.00 95.12 80 THR A C 1
ATOM 585 O O . THR A 1 80 ? -4.553 6.530 5.360 1.00 95.12 80 THR A O 1
ATOM 588 N N . THR A 1 81 ? -4.700 4.333 5.751 1.00 93.69 81 THR A N 1
ATOM 589 C CA . THR A 1 81 ? -5.754 4.443 6.770 1.00 93.69 81 THR A CA 1
ATOM 590 C C . THR A 1 81 ? -5.162 4.448 8.184 1.00 93.69 81 THR A C 1
ATOM 592 O O . THR A 1 81 ? -4.019 4.025 8.380 1.00 93.69 81 THR A O 1
ATOM 595 N N . PRO A 1 82 ? -5.949 4.806 9.219 1.00 92.75 82 PRO A N 1
ATOM 596 C CA . PRO A 1 82 ? -5.519 4.652 10.609 1.00 92.75 82 PRO A CA 1
ATOM 597 C C . PRO A 1 82 ? -5.126 3.216 10.984 1.00 92.75 82 PRO A C 1
ATOM 599 O O . PRO A 1 82 ? -4.280 3.026 11.853 1.00 92.75 82 PRO A O 1
ATOM 602 N N . VAL A 1 83 ? -5.713 2.204 10.330 1.00 92.50 83 VAL A N 1
ATOM 603 C CA . VAL A 1 83 ? -5.344 0.796 10.548 1.00 92.50 83 VAL A CA 1
ATOM 604 C C . VAL A 1 83 ? -3.913 0.553 10.079 1.00 92.50 83 VAL A C 1
ATOM 606 O O . VAL A 1 83 ? -3.135 -0.043 10.816 1.00 92.50 83 VAL A O 1
ATOM 609 N N . ALA A 1 84 ? -3.545 1.050 8.894 1.00 93.56 84 ALA A N 1
ATOM 610 C CA . ALA A 1 84 ? -2.184 0.924 8.382 1.00 93.56 84 ALA A CA 1
ATOM 611 C C . ALA A 1 84 ? -1.156 1.706 9.210 1.00 93.56 84 ALA A C 1
ATOM 613 O O . ALA 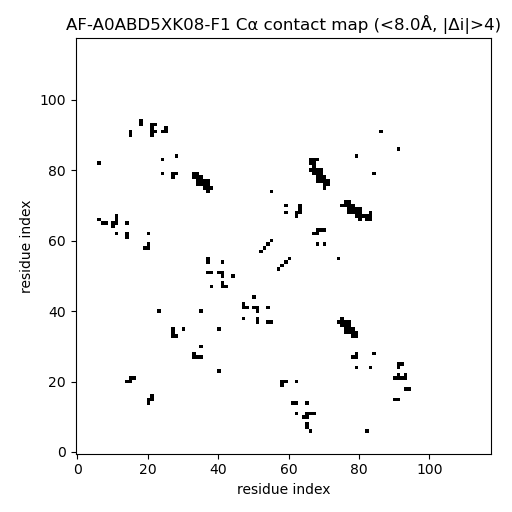A 1 84 ? -0.051 1.206 9.413 1.00 93.56 84 ALA A O 1
ATOM 614 N N . GLU A 1 85 ? -1.513 2.884 9.726 1.00 92.00 85 GLU A N 1
ATOM 615 C CA . GLU A 1 85 ? -0.628 3.663 10.607 1.00 92.00 85 GLU A CA 1
ATOM 616 C C . GLU A 1 85 ? -0.415 3.008 11.975 1.00 92.00 85 GLU A C 1
ATOM 618 O O . GLU A 1 85 ? 0.652 3.142 12.573 1.00 92.00 85 GLU A O 1
ATOM 623 N N . ALA A 1 86 ? -1.406 2.261 12.465 1.00 92.31 86 ALA A N 1
ATOM 624 C CA . ALA A 1 86 ? -1.294 1.500 13.703 1.00 92.31 86 ALA A CA 1
ATOM 625 C C . ALA A 1 86 ? -0.482 0.200 13.549 1.00 92.31 86 ALA A C 1
ATOM 627 O O . ALA A 1 86 ? -0.194 -0.457 14.554 1.00 92.31 86 ALA A O 1
ATOM 628 N N . LEU A 1 87 ? -0.118 -0.202 12.321 1.00 92.75 87 LEU A N 1
ATOM 629 C CA . LEU A 1 87 ? 0.675 -1.410 12.113 1.00 92.75 87 LEU A CA 1
ATOM 630 C C . LEU A 1 87 ? 2.104 -1.219 12.640 1.00 92.75 87 LEU A C 1
ATOM 632 O O . LEU A 1 87 ? 2.783 -0.264 12.256 1.00 92.75 87 LEU A O 1
ATOM 636 N N . PRO A 1 88 ? 2.613 -2.157 13.455 1.00 93.38 88 PRO A N 1
ATOM 637 C CA . PRO A 1 88 ? 3.987 -2.100 13.926 1.00 93.38 88 PRO A CA 1
ATOM 638 C C . PRO A 1 88 ? 4.970 -2.324 12.766 1.00 93.38 88 PRO A C 1
ATOM 640 O O . PRO A 1 88 ? 4.766 -3.193 11.915 1.00 93.38 88 PRO A O 1
ATOM 643 N N . ASP A 1 89 ? 6.075 -1.575 12.764 1.00 90.69 89 ASP A N 1
ATOM 644 C CA . ASP A 1 89 ? 7.092 -1.604 11.701 1.00 90.69 89 ASP A CA 1
ATOM 645 C C . ASP A 1 89 ? 7.619 -3.011 11.343 1.00 90.69 89 ASP A C 1
ATOM 647 O O . ASP A 1 89 ? 7.790 -3.276 10.149 1.00 90.69 89 ASP A O 1
ATOM 651 N N . PRO A 1 90 ? 7.804 -3.958 12.293 1.00 91.75 90 PRO A N 1
ATOM 652 C CA . PRO A 1 90 ? 8.207 -5.328 11.971 1.00 91.75 90 PRO A CA 1
ATOM 653 C C . PRO A 1 90 ? 7.282 -6.062 10.992 1.00 91.75 90 PRO A C 1
ATOM 655 O O . PRO A 1 90 ? 7.749 -6.930 10.263 1.00 91.75 90 PRO A O 1
ATOM 658 N N . LEU A 1 91 ? 5.991 -5.715 10.924 1.00 91.12 91 LEU A N 1
ATOM 659 C CA . LEU A 1 91 ? 5.069 -6.321 9.954 1.00 91.12 91 LEU A CA 1
ATOM 660 C C . LEU A 1 91 ? 5.259 -5.792 8.530 1.00 91.12 91 LEU A C 1
ATOM 662 O O . LEU A 1 91 ? 4.818 -6.426 7.575 1.00 91.12 91 LEU A O 1
ATOM 666 N N . LEU A 1 92 ? 5.886 -4.626 8.374 1.00 91.75 92 LEU A N 1
ATOM 667 C CA . LEU A 1 92 ? 6.137 -3.999 7.078 1.00 91.75 92 LEU A CA 1
ATOM 668 C C . LEU A 1 92 ? 7.581 -4.175 6.608 1.00 91.75 92 LEU A C 1
ATOM 670 O O . LEU A 1 92 ? 7.870 -3.929 5.431 1.00 91.75 92 LEU A O 1
ATOM 674 N N . ALA A 1 93 ? 8.473 -4.587 7.512 1.00 88.06 93 ALA A N 1
ATOM 675 C CA . ALA A 1 93 ? 9.874 -4.839 7.227 1.00 88.06 93 ALA A CA 1
ATOM 676 C C . ALA A 1 93 ? 10.025 -5.774 6.011 1.00 88.06 93 ALA A C 1
ATOM 678 O O . ALA A 1 93 ? 9.195 -6.672 5.814 1.00 88.06 93 ALA A O 1
ATOM 679 N N . PRO A 1 94 ? 11.034 -5.550 5.151 1.00 81.00 94 PRO A N 1
ATOM 680 C CA . PRO A 1 94 ? 11.361 -6.505 4.101 1.00 81.00 94 PRO A CA 1
ATOM 681 C C . PRO A 1 94 ? 11.669 -7.875 4.722 1.00 81.00 94 PRO A C 1
ATOM 683 O O . PRO A 1 94 ? 12.152 -7.956 5.847 1.00 81.00 94 PRO A O 1
ATOM 686 N N . GLU A 1 95 ? 11.381 -8.957 3.994 1.00 68.75 95 GLU A N 1
ATOM 687 C CA . GLU A 1 95 ? 11.850 -10.283 4.401 1.00 68.75 95 GLU A CA 1
ATOM 688 C C . GLU A 1 95 ? 13.378 -10.238 4.444 1.00 68.75 95 GLU A C 1
ATOM 690 O O . GLU A 1 95 ? 14.029 -10.180 3.399 1.00 68.75 95 GLU A O 1
ATOM 695 N N . GLU A 1 96 ? 13.948 -10.268 5.640 1.00 60.3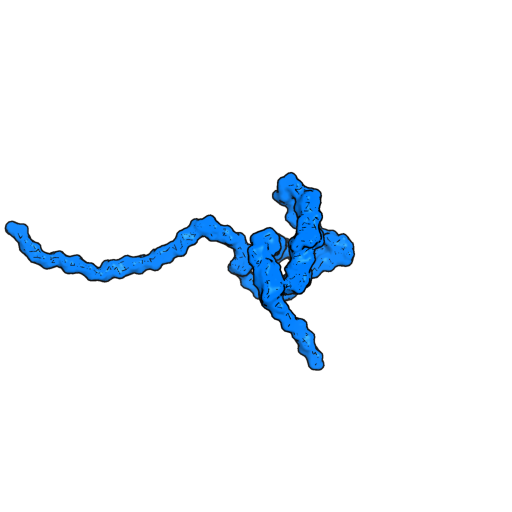1 96 GLU A N 1
ATOM 696 C CA . GLU A 1 96 ? 15.368 -10.499 5.861 1.00 60.31 96 GLU A CA 1
ATOM 697 C C . GLU A 1 96 ? 15.642 -11.963 5.459 1.00 60.31 96 GLU A C 1
ATOM 699 O O . GLU A 1 96 ? 15.721 -12.857 6.302 1.00 60.31 96 GLU A O 1
ATOM 704 N N . HIS A 1 97 ? 15.681 -12.267 4.157 1.00 50.69 97 HIS A N 1
ATOM 705 C CA . HIS A 1 97 ? 16.053 -13.593 3.666 1.00 50.69 97 HIS A CA 1
ATOM 706 C C . HIS A 1 97 ? 17.525 -13.837 4.031 1.00 50.69 97 HIS A C 1
ATOM 708 O O . HIS A 1 97 ? 18.431 -13.521 3.263 1.00 50.69 97 HIS A O 1
ATOM 714 N N . GLY A 1 98 ? 17.752 -14.396 5.224 1.00 47.56 98 GLY A N 1
ATOM 715 C CA . GLY A 1 98 ? 19.041 -14.938 5.646 1.00 47.56 98 GLY A CA 1
ATOM 716 C C . GLY A 1 98 ? 19.791 -14.194 6.751 1.00 47.56 98 GLY A C 1
ATOM 717 O O . GLY A 1 98 ? 21.015 -14.137 6.683 1.00 47.56 98 GLY A O 1
ATOM 718 N N . ALA A 1 99 ? 19.138 -13.701 7.805 1.00 46.03 99 ALA A N 1
ATOM 719 C CA . ALA A 1 99 ? 19.857 -13.590 9.075 1.00 46.03 99 ALA A CA 1
ATOM 720 C C . ALA A 1 99 ? 19.849 -14.979 9.745 1.00 46.03 99 ALA A C 1
ATOM 722 O O . ALA A 1 99 ? 18.765 -15.469 10.079 1.00 46.03 99 ALA A O 1
ATOM 723 N N . PRO A 1 100 ? 20.996 -15.664 9.941 1.00 46.72 100 PRO A N 1
ATOM 724 C CA . PRO A 1 100 ? 21.013 -16.783 10.867 1.00 46.72 100 PRO A CA 1
ATOM 725 C C . PRO A 1 100 ? 20.526 -16.242 12.211 1.00 46.72 100 PRO A C 1
ATOM 727 O O . PRO A 1 100 ? 21.066 -15.254 12.713 1.00 46.72 100 PRO A O 1
ATOM 730 N N . SER A 1 101 ? 19.495 -16.876 12.780 1.00 47.69 101 SER A N 1
ATOM 731 C CA . SER A 1 101 ? 19.169 -16.707 14.196 1.00 47.69 101 SER A CA 1
ATOM 732 C C . SER A 1 101 ? 20.494 -16.728 14.955 1.00 47.69 101 SER A C 1
ATOM 734 O O . SER A 1 101 ? 21.254 -17.677 14.729 1.00 47.69 101 SER A O 1
ATOM 736 N N . PRO A 1 102 ? 20.827 -15.730 15.798 1.00 54.41 102 PRO A N 1
ATOM 737 C CA . PRO A 1 102 ? 22.004 -15.848 16.635 1.00 54.41 102 PRO A CA 1
ATOM 738 C C . PRO A 1 102 ? 21.766 -17.097 17.472 1.00 54.41 102 PRO A C 1
ATOM 740 O O . PRO A 1 102 ? 20.883 -17.121 18.331 1.00 54.41 102 PRO A O 1
ATOM 743 N N . ALA A 1 103 ? 22.452 -18.186 17.119 1.00 50.47 103 ALA A N 1
ATOM 744 C CA . ALA A 1 103 ? 22.420 -19.405 17.891 1.00 50.47 103 ALA A CA 1
ATOM 745 C C . ALA A 1 103 ? 22.785 -18.969 19.304 1.00 50.47 103 ALA A C 1
ATOM 747 O O . ALA A 1 103 ? 23.849 -18.381 19.515 1.00 50.47 103 ALA A O 1
ATOM 748 N N . ALA A 1 104 ? 21.843 -19.151 20.229 1.00 52.31 104 ALA A N 1
ATOM 749 C CA . ALA A 1 104 ? 22.057 -18.864 21.632 1.00 52.31 104 ALA A CA 1
ATOM 750 C C . ALA A 1 104 ? 23.427 -19.438 22.028 1.00 52.31 104 ALA A C 1
ATOM 752 O O . ALA A 1 104 ? 23.741 -20.558 21.599 1.00 52.31 104 ALA A O 1
ATOM 753 N N . PRO A 1 105 ? 24.261 -18.703 22.784 1.00 50.44 105 PRO A N 1
ATOM 754 C CA . PRO A 1 105 ? 25.514 -19.254 23.261 1.00 50.44 105 PRO A CA 1
ATOM 755 C C . PRO A 1 105 ? 25.160 -20.513 24.047 1.00 50.44 105 PRO A C 1
ATOM 757 O O . PRO A 1 105 ? 24.544 -20.452 25.107 1.00 50.44 105 PRO A O 1
ATOM 760 N N . THR A 1 106 ? 25.481 -21.677 23.483 1.00 60.50 106 THR A N 1
ATOM 761 C CA . THR A 1 106 ? 25.459 -22.918 24.242 1.00 60.50 106 THR A CA 1
ATOM 762 C C . THR A 1 106 ? 26.594 -22.773 25.236 1.00 60.50 106 THR A C 1
ATOM 764 O O . THR A 1 106 ? 27.754 -23.008 24.899 1.00 60.50 106 THR A O 1
ATOM 767 N N . GLU A 1 107 ? 26.259 -22.319 26.443 1.00 55.25 107 GLU A N 1
ATOM 768 C CA . GLU A 1 107 ? 27.071 -22.543 27.626 1.00 55.25 107 GLU A CA 1
ATOM 769 C C . GLU A 1 107 ? 27.369 -24.041 27.689 1.00 55.25 107 GLU A C 1
ATOM 771 O O . GLU A 1 107 ? 26.552 -24.853 28.125 1.00 55.25 107 GLU A O 1
ATOM 776 N N . ARG A 1 108 ? 28.557 -24.432 27.226 1.00 51.34 108 ARG A N 1
ATOM 777 C CA . ARG A 1 108 ? 29.156 -25.684 27.662 1.00 51.34 108 ARG A CA 1
ATOM 778 C C . ARG A 1 108 ? 29.764 -25.445 29.029 1.00 51.34 108 ARG A C 1
ATOM 780 O O . ARG A 1 108 ? 30.950 -25.168 29.171 1.00 51.34 108 ARG A O 1
ATOM 787 N N . ALA A 1 109 ? 28.902 -25.565 30.028 1.00 57.97 109 ALA A N 1
ATOM 788 C CA . ALA A 1 109 ? 29.316 -25.961 31.354 1.00 57.97 109 ALA A CA 1
ATOM 789 C C . ALA A 1 109 ? 29.890 -27.389 31.304 1.00 57.97 109 ALA A C 1
ATOM 791 O O . ALA A 1 109 ? 29.258 -28.299 30.768 1.00 57.97 109 ALA A O 1
ATOM 792 N N . GLY A 1 110 ? 31.056 -27.570 31.927 1.00 50.25 110 GLY A N 1
ATOM 793 C CA . GLY A 1 110 ? 31.455 -28.835 32.544 1.00 50.25 110 GLY A CA 1
ATOM 794 C C . GLY A 1 110 ? 32.414 -29.718 31.745 1.00 50.25 110 GLY A C 1
ATOM 795 O O . GLY A 1 110 ? 32.059 -30.272 30.710 1.00 50.25 110 GLY A O 1
ATOM 796 N N . GLY A 1 111 ? 33.607 -29.934 32.303 1.00 48.19 111 GLY A N 1
ATOM 797 C CA . GLY A 1 111 ? 34.504 -31.002 31.869 1.00 48.19 111 GLY A CA 1
ATOM 798 C C . GLY A 1 111 ? 35.872 -30.953 32.539 1.00 48.19 111 GLY A C 1
ATOM 799 O O . GLY A 1 111 ? 36.825 -30.485 31.936 1.00 48.19 111 GLY A O 1
ATOM 800 N N . VAL A 1 112 ? 35.923 -31.412 33.789 1.00 57.47 112 VAL A N 1
ATOM 801 C CA . VAL A 1 112 ? 37.114 -31.694 34.609 1.00 57.47 112 VAL A CA 1
ATOM 802 C C . VAL A 1 112 ? 38.246 -32.367 33.812 1.00 57.47 112 VAL A C 1
ATOM 804 O O . VAL A 1 112 ? 37.992 -33.296 33.049 1.00 57.47 112 VAL A O 1
ATOM 807 N N . ALA A 1 113 ? 39.488 -31.953 34.064 1.00 52.59 113 ALA A N 1
ATOM 808 C CA . ALA A 1 113 ? 40.669 -32.790 33.873 1.00 52.59 113 ALA A CA 1
ATOM 809 C C . ALA A 1 113 ? 41.518 -32.679 35.144 1.00 52.59 113 ALA A C 1
ATOM 811 O O . ALA A 1 113 ? 42.273 -31.728 35.338 1.00 52.59 113 ALA A O 1
ATOM 812 N N . ASP A 1 114 ? 41.258 -33.622 36.041 1.00 53.81 114 ASP A N 1
ATOM 813 C CA . ASP A 1 114 ? 42.150 -34.027 37.117 1.00 53.81 114 ASP A CA 1
ATOM 814 C C . ASP A 1 114 ? 43.082 -35.127 36.574 1.00 53.81 114 ASP A C 1
ATOM 816 O O . ASP A 1 114 ? 42.702 -35.845 35.644 1.00 53.81 114 ASP A O 1
ATOM 820 N N . THR A 1 115 ? 44.239 -35.250 37.229 1.00 54.88 115 THR A N 1
ATOM 821 C CA . THR A 1 115 ? 45.168 -36.394 37.288 1.00 54.88 115 THR A CA 1
ATOM 822 C C . THR A 1 115 ? 46.476 -36.300 36.472 1.00 54.88 115 THR A C 1
ATOM 824 O O . THR A 1 115 ? 46.469 -36.276 35.244 1.00 54.88 115 THR A O 1
ATOM 827 N N . ASP A 1 116 ? 47.567 -36.245 37.257 1.00 55.72 116 ASP A N 1
ATOM 828 C CA . ASP A 1 116 ? 48.956 -36.733 37.111 1.00 55.72 116 ASP A CA 1
ATOM 829 C C . ASP A 1 116 ? 49.497 -37.189 35.743 1.00 55.72 116 ASP A C 1
ATOM 831 O O . ASP A 1 116 ? 48.871 -38.016 35.086 1.00 55.72 116 ASP A O 1
ATOM 835 N N . ASP A 1 117 ? 50.735 -36.775 35.415 1.00 56.78 117 ASP A N 1
ATOM 836 C CA . ASP A 1 117 ? 51.906 -37.682 35.295 1.00 56.78 117 ASP A CA 1
ATOM 837 C C . ASP A 1 117 ? 53.234 -36.891 35.098 1.00 56.78 117 ASP A C 1
ATOM 839 O O . ASP A 1 117 ? 53.252 -35.895 34.368 1.00 56.78 117 ASP A O 1
ATOM 843 N N . ASP A 1 118 ? 54.305 -37.414 35.719 1.00 54.50 118 ASP A N 1
ATOM 844 C CA . ASP A 1 118 ? 55.762 -37.088 35.734 1.00 54.50 118 ASP A CA 1
ATOM 845 C C . ASP A 1 118 ? 56.329 -36.027 36.713 1.00 54.50 118 ASP A C 1
ATOM 847 O O . ASP A 1 118 ? 56.259 -34.799 36.458 1.00 54.50 118 ASP A O 1
#

Radius of gyration: 23.3 Å; Cα contacts (8 Å, |Δi|>4): 114; chains: 1; bounding box: 80×52×55 Å

InterPro domains:
  IPR036388 Winged helix-like DNA-binding domain superfamily [G3DSA:1.10.10.10] (5-91)
  IPR036390 Winged helix DNA-binding domain superfamily [SSF46785] (6-80)
  IPR055768 Domain of unknown function DUF7344 [PF24035] (13-79)

Foldseek 3Di:
DDPDPDQPVVLVVVLLVDLLLLVVLVVLVPDPVQKDFLLRSLVPPPDSVVSSVCCQPPRVVSCVVRQQWDAPPVNGMIGGDPVSVPDDVVSSDHPPVDDDDPPPPPPPPDDDDDDDDD

Mean predicted aligned error: 10.84 Å

Secondary structure (DSSP, 8-state):
--------HHHHHHHHT-HHHHHHHHHHHHSTTSEEEHHHHHTTSSSHHHHHHHIIIIIHHHHHHTTSEEE-TTSSEEEE-HHHHTS-GGGTS---TT--------------------